Protein AF-A0A2E5J6Y6-F1 (afdb_monomer_lite)

pLDDT: mean 87.94, std 10.7, range [46.72, 97.31]

Radius of gyration: 17.06 Å; chains: 1; bounding box: 40×28×53 Å

Secondary structure (DSSP, 8-state):
-HHHHHHHHHHHHHHHHHHHHHHHHHHHHHHTT--S-B-SS-BTT-S-HHHHHHHHHHHHHHHHHHHHHHHHHHTHHHHHHHHHHHHHHHHHHHHHHHHT-HHHHHHH-TTS-HHHHHHHHHHHHHHHHHHHHHHHHHHHT--

Sequence (143 aa):
MIIENSIVTNIFYCLVIQLITLVLSIEISKLFNIKIMEFKIINFYERSKFIKIVSYTIFIITYLIASFIFLSIKGVLGLELLNLVFFLIIIFELFIKIGNSRRFIGWLGDGLDKTLRSFMMFIISLNVIYFLTRITHSILLIK

Structure (mmCIF, N/CA/C/O backbone):
data_AF-A0A2E5J6Y6-F1
#
_entry.id   AF-A0A2E5J6Y6-F1
#
loop_
_atom_site.group_PDB
_atom_site.id
_atom_site.type_symbol
_atom_site.label_atom_id
_atom_site.label_alt_id
_atom_site.label_comp_id
_atom_site.label_asym_id
_atom_site.label_entity_id
_atom_site.label_seq_id
_atom_site.pdbx_PDB_ins_code
_atom_site.Cartn_x
_atom_site.Cartn_y
_atom_site.Cartn_z
_atom_site.occupancy
_atom_site.B_iso_or_equiv
_atom_site.auth_seq_id
_atom_site.auth_comp_id
_atom_site.auth_asym_id
_atom_site.auth_atom_id
_atom_site.pdbx_PDB_model_num
ATOM 1 N N . MET A 1 1 ? -22.253 0.484 23.725 1.00 47.53 1 MET A N 1
ATOM 2 C CA . MET A 1 1 ? -22.096 -0.968 23.489 1.00 47.53 1 MET A CA 1
ATOM 3 C C . MET A 1 1 ? -22.394 -1.421 22.052 1.00 47.53 1 MET A C 1
ATOM 5 O O . MET A 1 1 ? -21.443 -1.791 21.384 1.00 47.53 1 MET A O 1
ATOM 9 N N . ILE A 1 2 ? -23.629 -1.365 21.516 1.00 46.72 2 ILE A N 1
ATOM 10 C CA . ILE A 1 2 ? -23.898 -1.815 20.118 1.00 46.72 2 ILE A CA 1
ATOM 11 C C . ILE A 1 2 ? -23.160 -0.945 19.076 1.00 46.72 2 ILE A C 1
ATOM 13 O O . ILE A 1 2 ? -22.551 -1.467 18.149 1.00 46.72 2 ILE A O 1
ATOM 17 N N . ILE A 1 3 ? -23.134 0.378 19.276 1.00 54.06 3 ILE A N 1
ATOM 18 C CA . ILE A 1 3 ? -22.469 1.334 18.367 1.00 54.06 3 ILE A CA 1
ATOM 19 C C . ILE A 1 3 ? -20.931 1.218 18.428 1.00 54.06 3 ILE A C 1
ATOM 21 O O . ILE A 1 3 ? -20.258 1.350 17.411 1.00 54.06 3 ILE A O 1
ATOM 25 N N . GLU A 1 4 ? -20.360 0.926 19.601 1.00 57.56 4 GLU A N 1
ATOM 26 C CA . GLU A 1 4 ? -18.905 0.753 19.763 1.00 57.56 4 GLU A CA 1
ATOM 27 C C . GLU A 1 4 ? -18.405 -0.540 19.113 1.00 57.56 4 GLU A C 1
ATOM 29 O O . GLU A 1 4 ? -17.353 -0.529 18.474 1.00 57.56 4 GLU A O 1
ATOM 34 N N . ASN A 1 5 ? -19.183 -1.627 19.203 1.00 61.59 5 ASN A N 1
ATOM 35 C CA . ASN A 1 5 ? -18.855 -2.879 18.519 1.00 61.59 5 ASN A CA 1
ATOM 36 C C . ASN A 1 5 ? -18.807 -2.691 16.995 1.00 61.59 5 ASN A C 1
ATOM 38 O O . ASN A 1 5 ? -17.873 -3.174 16.364 1.00 61.59 5 ASN A O 1
ATOM 42 N N . SER A 1 6 ? -19.732 -1.916 16.415 1.00 79.69 6 SER A N 1
ATOM 43 C CA . SER A 1 6 ? -19.742 -1.603 14.975 1.00 79.69 6 SER A CA 1
ATOM 44 C C . SER A 1 6 ? -18.462 -0.884 14.515 1.00 79.69 6 SER A C 1
ATOM 46 O O . SER A 1 6 ? -17.874 -1.253 13.497 1.00 79.69 6 SER A O 1
ATOM 48 N N . ILE A 1 7 ? -17.961 0.093 15.280 1.00 85.06 7 ILE A N 1
ATOM 49 C CA . ILE A 1 7 ? -16.761 0.857 14.896 1.00 85.06 7 ILE A CA 1
ATOM 50 C C . ILE A 1 7 ? -15.505 -0.019 14.924 1.00 85.06 7 ILE A C 1
ATOM 52 O O . ILE A 1 7 ? -14.703 0.025 13.990 1.00 85.06 7 ILE A O 1
ATOM 56 N N . VAL A 1 8 ? -15.331 -0.831 15.969 1.00 87.56 8 VAL A N 1
ATOM 57 C CA . VAL A 1 8 ? -14.172 -1.731 16.082 1.00 87.56 8 VAL A CA 1
ATOM 58 C C . VAL A 1 8 ? -14.188 -2.769 14.959 1.00 87.56 8 VAL A C 1
ATOM 60 O O . VAL A 1 8 ? -13.157 -3.010 14.327 1.00 87.56 8 VAL A O 1
ATOM 63 N N . THR A 1 9 ? -15.360 -3.326 14.648 1.00 89.44 9 THR A N 1
ATOM 64 C CA . THR A 1 9 ? -15.546 -4.246 13.522 1.00 89.44 9 THR A CA 1
ATOM 65 C C . THR A 1 9 ? -15.209 -3.585 12.182 1.00 89.44 9 THR A C 1
ATOM 67 O O . THR A 1 9 ? -14.499 -4.178 11.368 1.00 89.44 9 THR A O 1
ATOM 70 N N . ASN A 1 10 ? -15.619 -2.333 11.973 1.00 90.62 10 ASN A N 1
ATOM 71 C CA . ASN A 1 10 ? -15.283 -1.570 10.771 1.00 90.62 10 ASN A CA 1
ATOM 72 C C . ASN A 1 10 ? -13.776 -1.319 10.639 1.00 90.62 10 ASN A C 1
ATOM 74 O O . ASN A 1 10 ? -13.213 -1.516 9.562 1.00 90.62 10 ASN A O 1
ATOM 78 N N . ILE A 1 11 ? -13.095 -0.945 11.729 1.00 93.25 11 ILE A N 1
ATOM 79 C CA . ILE A 1 11 ? -11.631 -0.785 11.735 1.00 93.25 11 ILE A CA 1
ATOM 80 C C . ILE A 1 11 ? -10.954 -2.105 11.360 1.00 93.25 11 ILE A C 1
ATOM 82 O O . ILE A 1 11 ? -10.040 -2.104 10.533 1.00 93.25 11 ILE A O 1
ATOM 86 N N . PHE A 1 12 ? -11.414 -3.223 11.927 1.00 93.88 12 PHE A N 1
ATOM 87 C CA . PHE A 1 12 ? -10.876 -4.546 11.629 1.00 93.88 12 PHE A CA 1
ATOM 88 C C . PHE A 1 12 ? -11.036 -4.915 10.149 1.00 93.88 12 P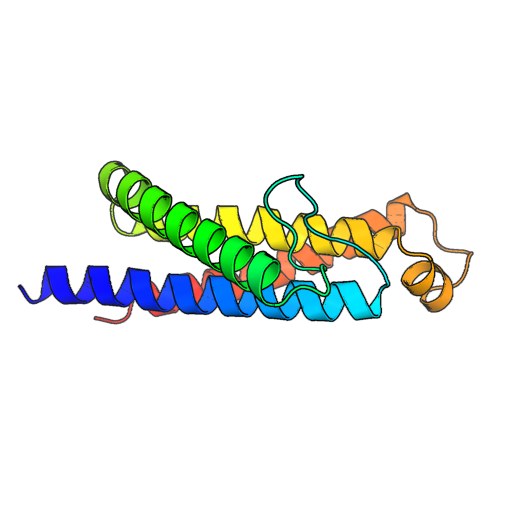HE A C 1
ATOM 90 O O . PHE A 1 12 ? -10.052 -5.276 9.506 1.00 93.88 12 PHE A O 1
ATOM 97 N N . TYR A 1 13 ? -12.233 -4.776 9.573 1.00 94.19 13 TYR A N 1
ATOM 98 C CA . TYR A 1 13 ? -12.449 -5.096 8.159 1.00 94.19 13 TYR A CA 1
ATOM 99 C C . TYR A 1 13 ? -11.658 -4.186 7.218 1.00 94.19 13 TYR A C 1
ATOM 101 O O . TYR A 1 13 ? -11.068 -4.668 6.249 1.00 94.19 13 TYR A O 1
ATOM 109 N N . CYS A 1 14 ? -11.573 -2.891 7.522 1.00 95.44 14 CYS A N 1
ATOM 110 C CA . CYS A 1 14 ? -10.730 -1.984 6.754 1.00 95.44 14 CYS A CA 1
ATOM 111 C C . CYS A 1 14 ? -9.246 -2.375 6.852 1.00 95.44 14 CYS A C 1
ATOM 113 O O . CYS A 1 14 ? -8.563 -2.419 5.831 1.00 95.44 14 CYS A O 1
ATOM 115 N N . LEU A 1 15 ? -8.751 -2.750 8.039 1.00 96.25 15 LEU A N 1
ATOM 116 C CA . LEU A 1 15 ? -7.384 -3.258 8.206 1.00 96.25 15 LEU A CA 1
ATOM 117 C C . LEU A 1 15 ? -7.143 -4.525 7.371 1.00 96.25 15 LEU A C 1
ATOM 119 O O . LEU A 1 15 ? -6.106 -4.635 6.718 1.00 96.25 15 LEU A O 1
ATOM 123 N N . VAL A 1 16 ? -8.092 -5.466 7.355 1.00 95.56 16 VAL A N 1
ATOM 124 C CA . VAL A 1 16 ? -7.999 -6.684 6.533 1.00 95.56 16 VAL A CA 1
ATOM 125 C C . VAL A 1 16 ? -7.861 -6.327 5.053 1.00 95.56 16 VAL A C 1
ATOM 127 O O . VAL A 1 16 ? -6.974 -6.855 4.383 1.00 95.56 16 VAL A O 1
ATOM 130 N N . ILE A 1 17 ? -8.663 -5.390 4.542 1.00 95.81 17 ILE A N 1
ATOM 131 C CA . ILE A 1 17 ? -8.538 -4.936 3.150 1.00 95.81 17 ILE A CA 1
ATOM 132 C C . ILE A 1 17 ? -7.190 -4.274 2.881 1.00 95.81 17 ILE A C 1
ATOM 134 O O . ILE A 1 17 ? -6.585 -4.533 1.838 1.00 95.81 17 ILE A O 1
ATOM 138 N N . GLN A 1 18 ? -6.693 -3.446 3.798 1.00 96.12 18 GLN A N 1
ATOM 139 C CA . GLN A 1 18 ? -5.380 -2.820 3.644 1.00 96.12 18 GLN A CA 1
ATOM 140 C C . GLN A 1 18 ? -4.261 -3.861 3.595 1.00 96.12 18 GLN A C 1
ATOM 142 O O . GLN A 1 18 ? -3.366 -3.766 2.755 1.00 96.12 18 GLN A O 1
ATOM 147 N N . LEU A 1 19 ? -4.337 -4.901 4.429 1.00 95.69 19 LEU A N 1
ATOM 148 C CA . LEU A 1 19 ? -3.382 -6.007 4.405 1.00 95.69 19 LEU A CA 1
ATOM 149 C C . LEU A 1 19 ? -3.459 -6.803 3.103 1.00 95.69 19 LEU A C 1
ATOM 151 O O . LEU A 1 19 ? -2.421 -7.071 2.503 1.00 95.69 19 LEU A O 1
ATOM 155 N N . ILE A 1 20 ? -4.664 -7.136 2.630 1.00 96.00 20 ILE A N 1
ATOM 156 C CA . ILE A 1 20 ? -4.852 -7.807 1.334 1.00 96.00 20 ILE A CA 1
ATOM 157 C C . ILE A 1 20 ? -4.242 -6.961 0.213 1.00 96.00 20 ILE A C 1
ATOM 159 O O . ILE A 1 20 ? -3.477 -7.473 -0.603 1.00 96.00 20 ILE A O 1
ATOM 163 N N . THR A 1 21 ? -4.526 -5.659 0.206 1.00 95.62 21 THR A N 1
ATOM 164 C CA . THR A 1 21 ? -4.009 -4.720 -0.796 1.00 95.62 21 THR A CA 1
ATOM 165 C C . THR A 1 21 ? -2.483 -4.671 -0.772 1.00 95.62 21 THR A C 1
ATOM 167 O O . THR A 1 21 ? -1.846 -4.765 -1.823 1.00 95.62 21 THR A O 1
ATOM 170 N N . LEU A 1 22 ? -1.879 -4.583 0.415 1.00 94.75 22 LEU A N 1
ATOM 171 C CA . LEU A 1 22 ? -0.429 -4.575 0.590 1.00 94.75 22 LEU A CA 1
ATOM 172 C C . LEU A 1 22 ? 0.213 -5.883 0.105 1.00 94.75 22 LEU A C 1
ATOM 174 O O . LEU A 1 22 ? 1.175 -5.841 -0.662 1.00 94.75 22 LEU A O 1
ATOM 178 N N . VAL A 1 23 ? -0.327 -7.035 0.512 1.00 93.31 23 VAL A N 1
ATOM 179 C CA . VAL A 1 23 ? 0.192 -8.358 0.129 1.00 93.31 23 VAL A CA 1
ATOM 180 C C . VAL A 1 23 ? 0.113 -8.552 -1.383 1.00 93.31 23 VAL A C 1
ATOM 182 O O . VAL A 1 23 ? 1.116 -8.898 -2.004 1.00 93.31 23 VAL A O 1
ATOM 185 N N . LEU A 1 24 ? -1.041 -8.270 -1.996 1.00 94.69 24 LEU A N 1
ATOM 186 C CA . LEU A 1 24 ? -1.204 -8.369 -3.448 1.00 94.69 24 LEU A CA 1
ATOM 187 C C . LEU A 1 24 ? -0.250 -7.432 -4.185 1.00 94.69 24 LEU A C 1
ATOM 189 O O . LEU A 1 24 ? 0.368 -7.836 -5.168 1.00 94.69 24 LEU A O 1
ATOM 193 N N . SER A 1 25 ? -0.071 -6.211 -3.683 1.00 94.69 25 SER A N 1
ATOM 194 C CA . SER A 1 25 ? 0.877 -5.263 -4.263 1.00 94.69 25 SER A CA 1
ATOM 195 C C . SER A 1 25 ? 2.301 -5.825 -4.232 1.00 94.69 25 SER A C 1
ATOM 197 O O . SER A 1 25 ? 2.980 -5.807 -5.257 1.00 94.69 25 SER A O 1
ATOM 199 N N . ILE A 1 26 ? 2.737 -6.401 -3.105 1.00 91.75 26 ILE A N 1
ATOM 200 C CA . ILE A 1 26 ? 4.054 -7.047 -2.967 1.00 91.75 26 ILE A CA 1
ATOM 201 C C . ILE A 1 26 ? 4.218 -8.247 -3.917 1.00 91.75 26 ILE A C 1
ATOM 203 O O . ILE A 1 26 ? 5.310 -8.477 -4.436 1.00 91.75 26 ILE A O 1
ATOM 207 N N . GLU A 1 27 ? 3.176 -9.040 -4.158 1.00 91.69 27 GLU A N 1
ATOM 208 C CA . GLU A 1 27 ? 3.275 -10.141 -5.125 1.00 91.69 27 GLU A CA 1
ATOM 209 C C . GLU A 1 27 ? 3.371 -9.622 -6.566 1.00 91.69 27 GLU A C 1
ATOM 211 O O . GLU A 1 27 ? 4.219 -10.082 -7.335 1.00 91.69 27 GLU A O 1
ATOM 216 N N . ILE A 1 28 ? 2.586 -8.600 -6.924 1.00 92.81 28 ILE A N 1
ATOM 217 C CA . ILE A 1 28 ? 2.666 -7.959 -8.243 1.00 92.81 28 ILE A CA 1
ATOM 218 C C . ILE A 1 28 ? 4.057 -7.355 -8.461 1.00 92.81 28 ILE A C 1
ATOM 220 O O . ILE A 1 28 ? 4.656 -7.526 -9.523 1.00 92.81 28 ILE A O 1
ATOM 224 N N . SER A 1 29 ? 4.627 -6.684 -7.466 1.00 92.25 29 SER A N 1
ATOM 225 C CA . SER A 1 29 ? 5.943 -6.061 -7.610 1.00 92.25 29 SER A CA 1
ATOM 226 C C . SER A 1 29 ? 7.065 -7.073 -7.845 1.00 92.25 29 SER A C 1
ATOM 228 O O . SER A 1 29 ? 7.945 -6.817 -8.670 1.00 92.25 29 SER A O 1
ATOM 230 N N . LYS A 1 30 ? 7.001 -8.260 -7.226 1.00 90.31 30 LYS A N 1
ATOM 231 C CA . LYS A 1 30 ? 7.918 -9.370 -7.536 1.00 90.31 30 LYS A CA 1
ATOM 232 C C . LYS A 1 30 ? 7.801 -9.813 -8.991 1.00 90.31 30 LYS A C 1
ATOM 234 O O . LYS A 1 30 ? 8.828 -10.040 -9.628 1.00 90.31 30 LYS A O 1
ATOM 239 N N . LEU A 1 31 ? 6.583 -9.890 -9.541 1.00 90.56 31 LEU A N 1
ATOM 240 C CA . LEU A 1 31 ? 6.384 -10.221 -10.957 1.00 90.56 31 LEU A CA 1
ATOM 241 C C . LEU A 1 31 ? 7.088 -9.206 -11.864 1.00 90.56 31 LEU A C 1
ATOM 243 O O . LEU A 1 31 ? 7.737 -9.597 -12.830 1.00 90.56 31 LEU A O 1
ATOM 247 N N . PHE A 1 32 ? 7.038 -7.917 -11.537 1.00 88.81 32 PHE A N 1
ATOM 248 C CA . PHE A 1 32 ? 7.697 -6.866 -12.320 1.00 88.81 32 PHE A CA 1
ATOM 249 C C . PHE A 1 32 ? 9.166 -6.611 -11.942 1.00 88.81 32 PHE A C 1
ATOM 251 O O . PHE A 1 32 ? 9.805 -5.758 -12.557 1.00 88.81 32 PHE A O 1
ATOM 258 N N . ASN A 1 33 ? 9.722 -7.368 -10.987 1.00 88.50 33 ASN A N 1
ATOM 259 C CA . ASN A 1 33 ? 11.061 -7.171 -10.421 1.00 88.50 33 ASN A CA 1
ATOM 260 C C . ASN A 1 33 ? 11.298 -5.724 -9.941 1.00 88.50 33 ASN A C 1
ATOM 262 O O . ASN A 1 33 ? 12.341 -5.119 -10.193 1.00 88.50 33 ASN A O 1
ATOM 266 N N . ILE A 1 34 ? 10.291 -5.157 -9.276 1.00 89.56 34 ILE A N 1
ATOM 267 C CA . ILE A 1 34 ? 10.315 -3.819 -8.680 1.00 89.56 34 ILE A CA 1
ATOM 268 C C . ILE A 1 34 ? 10.111 -3.921 -7.168 1.00 89.56 34 ILE A C 1
ATOM 270 O O . ILE A 1 34 ? 9.533 -4.877 -6.657 1.00 89.56 34 ILE A O 1
ATOM 274 N N . LYS A 1 35 ? 10.566 -2.904 -6.441 1.00 85.69 35 LYS A N 1
ATOM 275 C CA . LYS A 1 35 ? 10.431 -2.806 -4.984 1.00 85.69 35 LYS A CA 1
ATOM 276 C C . LYS A 1 35 ? 9.565 -1.597 -4.648 1.00 85.69 35 LYS A C 1
ATOM 278 O O . LYS A 1 35 ? 9.970 -0.465 -4.903 1.00 85.69 35 LYS A O 1
ATOM 283 N N . ILE A 1 36 ? 8.359 -1.822 -4.123 1.00 80.75 36 ILE A N 1
ATOM 284 C CA . ILE A 1 36 ? 7.385 -0.743 -3.840 1.00 80.75 36 ILE A CA 1
ATOM 285 C C . ILE A 1 36 ? 7.839 0.094 -2.648 1.00 80.75 36 ILE A C 1
ATOM 287 O O . ILE A 1 36 ? 7.951 1.304 -2.764 1.00 80.75 36 ILE A O 1
ATOM 291 N N . MET A 1 37 ? 8.147 -0.550 -1.522 1.00 72.94 37 MET A N 1
ATOM 292 C CA . MET A 1 37 ? 8.558 0.121 -0.291 1.00 72.94 37 MET A CA 1
ATOM 293 C C . MET A 1 37 ? 9.809 -0.560 0.245 1.00 72.94 37 MET A C 1
ATOM 295 O O . MET A 1 37 ? 9.746 -1.686 0.739 1.00 72.94 37 MET A O 1
ATOM 299 N N . GLU A 1 38 ? 10.937 0.129 0.115 1.00 60.75 38 GLU A N 1
ATOM 300 C CA . GLU A 1 38 ? 12.171 -0.200 0.816 1.00 60.75 38 GLU A CA 1
ATOM 301 C C . GLU A 1 38 ? 12.589 1.022 1.617 1.00 60.75 38 GLU A C 1
ATOM 303 O O . GLU A 1 38 ? 13.185 1.964 1.099 1.00 60.75 38 GLU A O 1
ATOM 308 N N . PHE A 1 39 ? 12.248 1.001 2.898 1.00 61.16 39 PHE A N 1
ATOM 309 C CA . PHE A 1 39 ? 12.842 1.895 3.877 1.00 61.16 39 PHE A CA 1
ATOM 310 C C . PHE A 1 39 ? 13.842 1.087 4.700 1.00 61.16 39 PHE A C 1
ATOM 312 O O . PHE A 1 39 ? 13.676 -0.118 4.866 1.00 61.16 39 PHE A O 1
ATOM 319 N N . LYS A 1 40 ? 14.859 1.739 5.277 1.00 56.47 40 LYS A N 1
ATOM 320 C CA . LYS A 1 40 ? 15.875 1.056 6.107 1.00 56.47 40 LYS A CA 1
ATOM 321 C C . LYS A 1 40 ? 15.281 0.170 7.219 1.00 56.47 40 LYS A C 1
ATOM 323 O O . LYS A 1 40 ? 15.938 -0.767 7.646 1.00 56.47 40 LYS A O 1
ATOM 328 N N . ILE A 1 41 ? 14.069 0.482 7.684 1.00 57.81 41 ILE A N 1
ATOM 329 C CA . ILE A 1 41 ? 13.377 -0.204 8.786 1.00 57.81 41 ILE A CA 1
ATOM 330 C C . ILE A 1 41 ? 12.218 -1.087 8.280 1.00 57.81 41 ILE A C 1
ATOM 332 O O . ILE A 1 41 ? 11.846 -2.053 8.939 1.00 57.81 41 ILE A O 1
ATOM 336 N N . ILE A 1 42 ? 11.653 -0.783 7.106 1.00 68.06 42 ILE A N 1
ATOM 337 C CA . ILE A 1 42 ? 10.499 -1.488 6.533 1.00 68.06 42 ILE A CA 1
ATOM 338 C C . ILE A 1 42 ? 10.949 -2.126 5.222 1.00 68.06 42 ILE A C 1
ATOM 340 O O . ILE A 1 42 ? 11.097 -1.442 4.206 1.00 68.06 42 ILE A O 1
ATOM 344 N N . ASN A 1 43 ? 11.152 -3.441 5.255 1.00 78.38 43 ASN A N 1
ATOM 345 C CA . ASN A 1 43 ? 11.584 -4.218 4.104 1.00 78.38 43 ASN A CA 1
ATOM 346 C C . ASN A 1 43 ? 10.746 -5.493 3.944 1.00 78.38 43 ASN A C 1
ATOM 348 O O . ASN A 1 43 ? 11.033 -6.552 4.506 1.00 78.38 43 ASN A O 1
ATOM 352 N N . PHE A 1 44 ? 9.717 -5.402 3.102 1.00 78.44 44 PHE A N 1
ATOM 353 C CA . PHE A 1 44 ? 8.839 -6.532 2.787 1.00 78.44 44 PHE A CA 1
ATOM 354 C C . PHE A 1 44 ? 9.482 -7.574 1.855 1.00 78.44 44 PHE A C 1
ATOM 356 O O . PHE A 1 44 ? 8.960 -8.682 1.703 1.00 78.44 44 PHE A O 1
ATOM 363 N N . TYR A 1 45 ? 10.612 -7.243 1.227 1.00 74.94 45 TYR A N 1
ATOM 364 C CA . TYR A 1 45 ? 11.251 -8.058 0.191 1.00 74.94 45 TYR A CA 1
ATOM 365 C C . TYR A 1 45 ? 12.373 -8.942 0.740 1.00 74.94 45 TYR A C 1
ATOM 367 O O . TYR A 1 45 ? 12.812 -9.875 0.066 1.00 74.94 45 TYR A O 1
ATOM 375 N N . GLU A 1 46 ? 12.806 -8.707 1.977 1.00 74.19 46 GLU A N 1
ATOM 376 C CA . GLU A 1 46 ? 13.951 -9.398 2.557 1.00 74.19 46 GLU A CA 1
ATOM 377 C C . GLU A 1 46 ? 13.710 -10.899 2.767 1.00 74.19 46 GLU A C 1
ATOM 379 O O . GLU A 1 46 ? 12.596 -11.358 3.037 1.00 74.19 46 GLU A O 1
ATOM 384 N N . ARG A 1 47 ? 14.764 -11.714 2.646 1.00 70.50 47 ARG A N 1
ATOM 385 C CA . ARG A 1 47 ? 14.640 -13.173 2.817 1.00 70.50 47 ARG A CA 1
ATOM 386 C C . ARG A 1 47 ? 14.374 -13.563 4.272 1.00 70.50 47 ARG A C 1
ATOM 388 O O . ARG A 1 4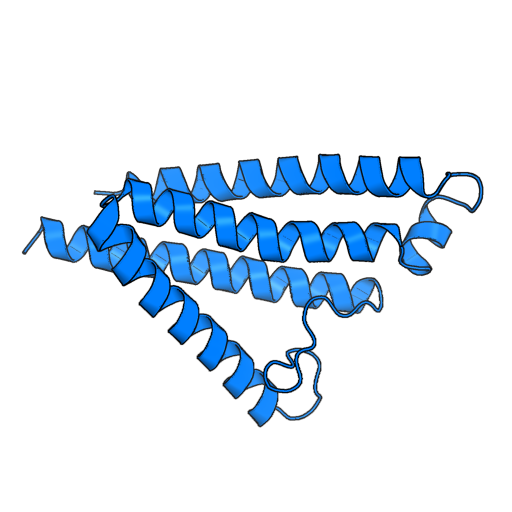7 ? 13.719 -14.576 4.512 1.00 70.50 47 ARG A O 1
ATOM 395 N N . SER A 1 48 ? 14.850 -12.764 5.228 1.00 84.94 48 SER A N 1
ATOM 396 C CA . SER A 1 48 ? 14.637 -13.013 6.652 1.00 84.94 48 SER A CA 1
ATOM 397 C C . SER A 1 48 ? 13.147 -12.961 6.996 1.00 84.94 48 SER A C 1
ATOM 399 O O . SER A 1 48 ? 12.498 -11.922 6.858 1.00 84.94 48 SER A O 1
ATOM 401 N N . LYS A 1 49 ? 12.604 -14.086 7.480 1.00 83.56 49 LYS A N 1
ATOM 402 C CA . LYS A 1 49 ? 11.214 -14.167 7.962 1.00 83.56 49 LYS A CA 1
ATOM 403 C C . LYS A 1 49 ? 10.942 -13.133 9.059 1.00 83.56 49 LYS A C 1
ATOM 405 O O . LYS A 1 49 ? 9.867 -12.546 9.077 1.00 83.56 49 LYS A O 1
ATOM 410 N N . PHE A 1 50 ? 11.925 -12.881 9.926 1.00 82.94 50 PHE A N 1
ATOM 411 C CA . PHE A 1 50 ? 11.805 -11.931 11.028 1.00 82.94 50 PHE A CA 1
ATOM 412 C C . PHE A 1 50 ? 11.568 -10.499 10.530 1.00 82.94 50 PHE A C 1
ATOM 414 O O . PHE A 1 50 ? 10.614 -9.858 10.955 1.00 82.94 50 PHE A O 1
ATOM 421 N N . ILE A 1 51 ? 12.364 -10.023 9.568 1.00 84.38 51 ILE A N 1
ATOM 422 C CA . ILE A 1 51 ? 12.265 -8.642 9.059 1.00 84.38 51 ILE A CA 1
ATOM 423 C C . ILE A 1 51 ? 10.936 -8.409 8.331 1.00 84.38 51 ILE A C 1
ATOM 425 O O . ILE A 1 51 ? 10.314 -7.355 8.482 1.00 84.38 51 ILE A O 1
ATOM 429 N N . LYS A 1 52 ? 10.444 -9.423 7.610 1.00 84.06 52 LYS A N 1
ATOM 430 C CA . LYS A 1 52 ? 9.106 -9.391 7.007 1.00 84.06 52 LYS A CA 1
ATOM 431 C C . LYS A 1 52 ? 8.009 -9.248 8.054 1.00 84.06 52 LYS A C 1
ATOM 433 O O . LYS A 1 52 ? 7.158 -8.378 7.908 1.00 84.06 52 LYS A O 1
ATOM 438 N N . ILE A 1 53 ? 8.042 -10.073 9.104 1.00 87.56 53 ILE A N 1
ATOM 439 C CA . ILE A 1 53 ? 7.068 -10.003 10.201 1.00 87.56 53 ILE A CA 1
ATOM 440 C C . ILE A 1 53 ? 7.113 -8.618 10.847 1.00 87.56 53 ILE A C 1
ATOM 442 O O . ILE A 1 53 ? 6.075 -7.981 10.963 1.00 87.56 53 ILE A O 1
ATOM 446 N N . VAL A 1 54 ? 8.305 -8.114 11.177 1.00 89.12 54 VAL A N 1
ATOM 447 C CA . VAL A 1 54 ? 8.482 -6.768 11.744 1.00 89.12 54 VAL A CA 1
ATOM 448 C C . VAL A 1 54 ? 7.877 -5.697 10.834 1.00 89.12 54 VAL A C 1
ATOM 450 O O . VAL A 1 54 ? 7.144 -4.839 11.315 1.00 89.12 54 VAL A O 1
ATOM 453 N N . SER A 1 55 ? 8.104 -5.774 9.521 1.00 89.12 55 SER A N 1
ATOM 454 C CA . SER A 1 55 ? 7.562 -4.810 8.553 1.00 89.12 55 SER A CA 1
ATOM 455 C C . SER A 1 55 ? 6.027 -4.817 8.515 1.00 89.12 55 SER A C 1
ATOM 457 O O . SER A 1 55 ? 5.409 -3.753 8.519 1.00 89.12 55 SER A O 1
ATOM 459 N N . TYR A 1 56 ? 5.397 -5.999 8.533 1.00 90.94 56 TYR A N 1
ATOM 460 C CA . TYR A 1 56 ? 3.935 -6.111 8.619 1.00 90.94 56 TYR A CA 1
ATOM 461 C C . TYR A 1 56 ? 3.397 -5.604 9.958 1.00 90.94 56 TYR A C 1
ATOM 463 O O . TYR A 1 56 ? 2.394 -4.895 9.981 1.00 90.94 56 TYR A O 1
ATOM 471 N N . THR A 1 57 ? 4.074 -5.909 11.065 1.00 91.56 57 THR A N 1
ATOM 472 C CA . THR A 1 57 ? 3.689 -5.419 12.392 1.00 91.56 57 THR A CA 1
ATOM 473 C C . THR A 1 57 ? 3.752 -3.895 12.459 1.00 91.56 57 THR A C 1
ATOM 475 O O . THR A 1 57 ? 2.812 -3.275 12.952 1.00 91.56 57 THR A O 1
ATOM 478 N N . ILE A 1 58 ? 4.804 -3.278 11.908 1.00 92.44 58 ILE A N 1
ATOM 479 C CA . ILE A 1 58 ? 4.913 -1.815 11.805 1.00 92.44 58 ILE A CA 1
ATOM 480 C C . ILE A 1 58 ? 3.730 -1.259 11.011 1.00 92.44 58 ILE A C 1
ATOM 482 O O . ILE A 1 58 ? 3.062 -0.351 11.491 1.00 92.44 58 ILE A O 1
ATOM 486 N N . PHE A 1 59 ? 3.420 -1.836 9.846 1.00 93.31 59 PHE A N 1
ATOM 487 C CA . PHE A 1 59 ? 2.288 -1.397 9.028 1.00 93.31 59 PHE A CA 1
ATOM 488 C C . PHE A 1 59 ? 0.954 -1.458 9.788 1.00 93.31 59 PHE A C 1
ATOM 490 O O . PHE A 1 59 ? 0.205 -0.481 9.785 1.00 93.31 59 PHE A O 1
ATOM 497 N N . ILE A 1 60 ? 0.676 -2.572 10.476 1.00 95.56 60 ILE A N 1
ATOM 498 C CA . ILE A 1 60 ? -0.547 -2.752 11.272 1.00 95.56 60 ILE A CA 1
ATOM 499 C C . ILE A 1 60 ? -0.628 -1.694 12.375 1.00 95.56 60 ILE A C 1
ATOM 501 O O . ILE A 1 60 ? -1.653 -1.028 12.508 1.00 95.56 60 ILE A O 1
ATOM 505 N N . ILE A 1 61 ? 0.449 -1.502 13.141 1.00 95.62 61 ILE A N 1
ATOM 506 C CA . ILE A 1 61 ? 0.487 -0.520 14.232 1.00 95.62 61 ILE A CA 1
ATOM 507 C C . ILE A 1 61 ? 0.278 0.897 13.687 1.00 95.62 61 ILE A C 1
ATOM 509 O O . ILE A 1 61 ? -0.549 1.637 14.218 1.00 95.62 61 ILE A O 1
ATOM 513 N N . THR A 1 62 ? 0.969 1.270 12.606 1.00 94.75 62 THR A N 1
ATOM 514 C CA . THR A 1 62 ? 0.809 2.583 11.966 1.00 94.75 62 THR A CA 1
ATOM 515 C C . THR A 1 62 ? -0.628 2.807 11.505 1.00 94.75 62 THR A C 1
ATOM 517 O O . THR A 1 62 ? -1.191 3.868 11.771 1.00 94.75 62 THR A O 1
ATOM 520 N N . TYR A 1 63 ? -1.246 1.813 10.862 1.00 96.12 63 TYR A N 1
ATOM 521 C CA . TYR A 1 63 ? -2.630 1.916 10.411 1.00 96.12 63 TYR A CA 1
ATOM 522 C C . TYR A 1 63 ? -3.613 2.051 11.581 1.00 96.12 63 TYR A C 1
ATOM 524 O O . TYR A 1 63 ? -4.523 2.877 11.521 1.00 96.12 63 TYR A O 1
ATOM 532 N N . LEU A 1 64 ? -3.432 1.282 12.660 1.00 96.25 64 LEU A N 1
ATOM 533 C CA . LEU A 1 64 ? -4.295 1.357 13.842 1.00 96.25 64 LEU A CA 1
ATOM 534 C C . LEU A 1 64 ? -4.195 2.724 14.526 1.00 96.25 64 LEU A C 1
ATOM 536 O O . LEU A 1 64 ? -5.224 3.345 14.780 1.00 96.25 64 LEU A O 1
ATOM 540 N N . ILE A 1 65 ? -2.979 3.229 14.756 1.00 96.31 65 ILE A N 1
ATOM 541 C CA . ILE A 1 65 ? -2.764 4.566 15.334 1.00 96.31 65 ILE A CA 1
ATOM 542 C C . ILE A 1 65 ? -3.427 5.634 14.457 1.00 96.31 65 ILE A C 1
ATOM 544 O O . ILE A 1 65 ? -4.174 6.473 14.961 1.00 96.31 65 ILE A O 1
ATOM 548 N N . ALA A 1 66 ? -3.210 5.582 13.140 1.00 96.06 66 ALA A N 1
ATOM 549 C CA . ALA A 1 66 ? -3.822 6.526 12.213 1.00 96.06 66 ALA A CA 1
ATOM 550 C C . ALA A 1 66 ? -5.356 6.416 12.199 1.00 96.06 66 ALA A C 1
ATOM 552 O O . ALA A 1 66 ? -6.035 7.438 12.139 1.00 96.06 66 ALA A O 1
ATOM 553 N N . SER A 1 67 ? -5.906 5.203 12.317 1.00 94.88 67 SER A N 1
ATOM 554 C CA . SER A 1 67 ? -7.354 4.965 12.394 1.00 94.88 67 SER A CA 1
ATOM 555 C C . SER A 1 67 ? -7.961 5.651 13.606 1.00 94.88 67 SER A C 1
ATOM 557 O O . SER A 1 67 ? -8.956 6.354 13.456 1.00 94.88 67 SER A O 1
ATOM 559 N N . PHE A 1 68 ? -7.339 5.523 14.782 1.00 93.38 68 PHE A N 1
ATOM 560 C CA . PHE A 1 68 ? -7.792 6.231 15.979 1.00 93.38 68 PHE A CA 1
ATOM 561 C C . PHE A 1 68 ? -7.748 7.750 15.791 1.00 93.38 68 PHE A C 1
ATOM 563 O O . PHE A 1 68 ? -8.746 8.416 16.052 1.00 93.38 68 PHE A O 1
ATOM 570 N N . ILE A 1 69 ? -6.644 8.292 15.263 1.00 94.75 69 ILE A N 1
ATOM 571 C CA . ILE A 1 69 ? -6.501 9.736 15.019 1.00 94.75 69 ILE A CA 1
ATOM 572 C C . ILE A 1 69 ? -7.594 10.246 14.070 1.00 94.75 69 ILE A C 1
ATOM 574 O O . ILE A 1 69 ? -8.293 11.208 14.382 1.00 94.75 69 ILE A O 1
ATOM 578 N N . PHE A 1 70 ? -7.775 9.605 12.914 1.00 94.44 70 PHE A N 1
ATOM 579 C CA . PHE A 1 70 ? -8.752 10.044 11.916 1.00 94.44 70 PHE A CA 1
ATOM 580 C C . PHE A 1 70 ? -10.193 9.894 12.406 1.00 94.44 70 PHE A C 1
ATOM 582 O O . PHE A 1 70 ? -11.025 10.766 12.133 1.00 94.44 70 PHE A O 1
ATOM 589 N N . LEU A 1 71 ? -10.486 8.831 13.159 1.00 91.75 71 LEU A N 1
ATOM 590 C CA . LEU A 1 71 ? -11.799 8.622 13.757 1.00 91.75 71 LEU A CA 1
ATOM 591 C C . LEU A 1 71 ? -12.117 9.699 14.801 1.00 91.75 71 LEU A C 1
ATOM 593 O O . LEU A 1 71 ? -13.234 10.208 14.820 1.00 91.75 71 LEU A O 1
ATOM 597 N N . SER A 1 72 ? -11.140 10.119 15.609 1.00 89.62 72 SER A N 1
ATOM 598 C CA . SER A 1 72 ? -11.322 11.223 16.560 1.00 89.62 72 SER A CA 1
ATOM 599 C C . SER A 1 72 ? -11.603 12.570 15.884 1.00 89.62 72 SER A C 1
ATOM 601 O O . SER A 1 72 ? -12.295 13.398 16.466 1.00 89.62 72 SER A O 1
ATOM 603 N N . ILE A 1 73 ? -11.099 12.802 14.666 1.00 93.06 73 ILE A N 1
ATOM 604 C CA . ILE A 1 73 ? -11.275 14.081 13.954 1.00 93.06 73 ILE A CA 1
ATOM 605 C C . ILE A 1 73 ? -12.583 14.111 13.146 1.00 93.06 73 ILE A C 1
ATOM 607 O O . ILE A 1 73 ?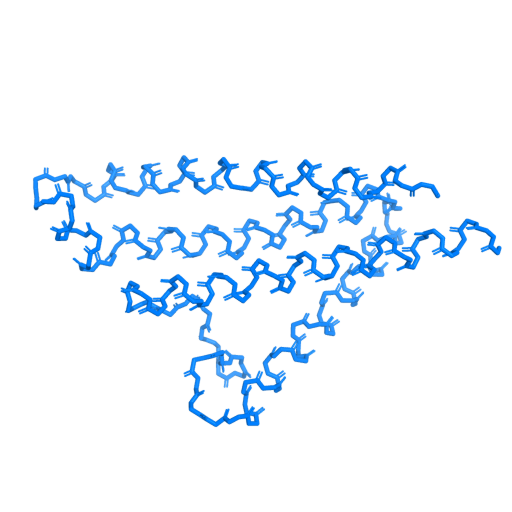 -13.264 15.134 13.121 1.00 93.06 73 ILE A O 1
ATOM 611 N N . LYS A 1 74 ? -12.926 13.020 12.441 1.00 91.38 74 LYS A N 1
ATOM 612 C CA . LYS A 1 74 ? -14.043 12.988 11.469 1.00 91.38 74 LYS A CA 1
ATOM 613 C C . LYS A 1 74 ? -14.998 11.795 11.612 1.00 91.38 74 LYS A C 1
ATOM 615 O O . LYS A 1 74 ? -15.829 11.574 10.730 1.00 91.38 74 LYS A O 1
ATOM 620 N N . GLY A 1 75 ? -14.901 11.005 12.678 1.00 88.44 75 GLY A N 1
ATOM 621 C CA . GLY A 1 75 ? -15.726 9.809 12.861 1.00 88.44 75 GLY A CA 1
ATOM 622 C C . GLY A 1 75 ? -15.522 8.784 11.738 1.00 88.44 75 GLY A C 1
ATOM 623 O O . GLY A 1 75 ? -14.404 8.573 11.266 1.00 88.44 75 GLY A O 1
ATOM 624 N N . VAL A 1 76 ? -16.611 8.165 11.273 1.00 88.56 76 VAL A N 1
ATOM 625 C CA . VAL A 1 76 ? -16.591 7.130 10.216 1.00 88.56 76 VAL A CA 1
ATOM 626 C C . VAL A 1 76 ? -16.023 7.657 8.890 1.00 88.56 76 VAL A C 1
ATOM 628 O O . VAL A 1 76 ? -15.238 6.964 8.246 1.00 88.56 76 VAL A O 1
ATOM 631 N N . LEU A 1 77 ? -16.322 8.911 8.528 1.00 89.50 77 LEU A N 1
ATOM 632 C CA . LEU A 1 77 ? -15.739 9.568 7.348 1.00 89.50 77 LEU A CA 1
ATOM 633 C C . LEU A 1 77 ? -14.212 9.683 7.451 1.00 89.50 77 LEU A C 1
ATOM 635 O O . LEU A 1 77 ? -13.508 9.656 6.444 1.00 89.50 77 LEU A O 1
ATOM 639 N N . GLY A 1 78 ? -13.681 9.800 8.671 1.00 91.94 78 GLY A N 1
ATOM 640 C CA . GLY A 1 78 ? -12.243 9.772 8.916 1.00 91.94 78 GLY A CA 1
ATOM 641 C C . GLY A 1 78 ? -11.616 8.441 8.505 1.00 91.94 78 GLY A C 1
ATOM 642 O O . GLY A 1 78 ? -10.573 8.434 7.854 1.00 91.94 78 GLY A O 1
ATOM 643 N N . LEU A 1 79 ? -12.271 7.322 8.822 1.00 92.62 79 LEU A N 1
ATOM 644 C CA . LEU A 1 79 ? -11.797 5.986 8.457 1.00 92.62 79 LEU A CA 1
ATOM 645 C C . LEU A 1 79 ? -11.847 5.758 6.938 1.00 92.62 79 LEU A C 1
ATOM 647 O O . LEU A 1 79 ? -10.922 5.171 6.376 1.00 92.62 79 LEU A O 1
ATOM 651 N N . GLU A 1 80 ? -12.878 6.266 6.262 1.00 93.31 80 GLU A N 1
ATOM 652 C CA . GLU A 1 80 ? -12.979 6.229 4.798 1.00 93.31 80 GLU A CA 1
ATOM 653 C C . GLU A 1 80 ? -11.836 7.010 4.128 1.00 93.31 80 GLU A C 1
ATOM 655 O O . GLU A 1 80 ? -11.136 6.479 3.262 1.00 93.31 80 GLU A O 1
ATOM 660 N N . LEU A 1 81 ? -11.582 8.240 4.590 1.00 94.38 81 LEU A N 1
ATOM 661 C CA . LEU A 1 81 ? -10.482 9.073 4.096 1.00 94.38 81 LEU A CA 1
ATOM 662 C C . LEU A 1 81 ? -9.114 8.438 4.355 1.00 94.38 81 LEU A C 1
ATOM 664 O O . LEU A 1 81 ? -8.250 8.469 3.481 1.00 94.38 81 LEU A O 1
ATOM 668 N N . LEU A 1 82 ? -8.912 7.834 5.528 1.00 96.25 82 LEU A N 1
ATOM 669 C CA . LEU A 1 82 ? -7.669 7.138 5.846 1.00 96.25 82 LEU A CA 1
ATOM 670 C C . LEU A 1 82 ? -7.409 5.974 4.882 1.00 96.25 82 LEU A C 1
ATOM 672 O O . LEU A 1 82 ? -6.294 5.822 4.386 1.00 96.25 82 LEU A O 1
ATOM 676 N N . ASN A 1 83 ? -8.437 5.170 4.594 1.00 95.75 83 ASN A N 1
ATOM 677 C CA . ASN A 1 83 ? -8.324 4.056 3.652 1.00 95.75 83 ASN A CA 1
ATOM 678 C C . ASN A 1 83 ? -7.973 4.544 2.248 1.00 95.75 83 ASN A C 1
ATOM 680 O O . ASN A 1 83 ? -7.067 3.991 1.628 1.00 95.75 83 ASN A O 1
ATOM 684 N N . LEU A 1 84 ? -8.630 5.612 1.781 1.00 96.62 84 LEU A N 1
ATOM 685 C CA . LEU A 1 84 ? -8.286 6.264 0.519 1.00 96.62 84 LEU A CA 1
ATOM 686 C C . LEU A 1 84 ? -6.809 6.682 0.495 1.00 96.62 84 LEU A C 1
ATOM 688 O O . LEU A 1 84 ? -6.119 6.384 -0.474 1.00 96.62 84 LEU A O 1
ATOM 692 N N . VAL A 1 85 ? -6.303 7.324 1.553 1.00 96.00 85 VAL A N 1
ATOM 693 C CA . VAL A 1 85 ? -4.894 7.749 1.634 1.00 96.00 85 VAL A CA 1
ATOM 694 C C . VAL A 1 85 ? -3.942 6.555 1.550 1.00 96.00 85 VAL A C 1
ATOM 696 O O . VAL A 1 85 ? -2.986 6.593 0.776 1.00 96.00 85 VAL A O 1
ATOM 699 N N . PHE A 1 86 ? -4.205 5.477 2.290 1.00 95.94 86 PHE A N 1
ATOM 700 C CA . PHE A 1 86 ? -3.373 4.274 2.228 1.00 95.94 86 PHE A CA 1
ATOM 701 C C . PHE A 1 86 ? -3.417 3.610 0.845 1.00 95.94 86 PHE A C 1
ATOM 703 O O . PHE A 1 86 ? -2.366 3.244 0.317 1.00 95.94 86 PHE A O 1
ATOM 710 N N . PHE A 1 87 ? -4.594 3.518 0.216 1.00 96.38 87 PHE A N 1
ATOM 711 C CA . PHE A 1 87 ? -4.707 3.008 -1.151 1.00 96.38 87 PHE A CA 1
ATOM 712 C C . PHE A 1 87 ? -3.935 3.873 -2.137 1.00 96.38 87 PHE A C 1
ATOM 714 O O . PHE A 1 87 ? -3.189 3.326 -2.940 1.00 96.38 87 PHE A O 1
ATOM 721 N N . LEU A 1 88 ? -4.049 5.201 -2.054 1.00 95.19 88 LEU A N 1
ATOM 722 C CA . LEU A 1 88 ? -3.280 6.115 -2.898 1.00 95.19 88 LEU A CA 1
ATOM 723 C C . LEU A 1 88 ? -1.780 5.840 -2.757 1.00 95.19 88 LEU A C 1
ATOM 725 O O . LEU A 1 88 ? -1.111 5.648 -3.765 1.00 95.19 88 LEU A O 1
ATOM 729 N N . ILE A 1 89 ? -1.263 5.748 -1.528 1.00 93.25 89 ILE A N 1
ATOM 730 C CA . ILE A 1 89 ? 0.164 5.503 -1.276 1.00 93.25 89 ILE A CA 1
ATOM 731 C C . ILE A 1 89 ? 0.608 4.154 -1.855 1.00 93.25 89 ILE A C 1
ATOM 733 O O . ILE A 1 89 ? 1.594 4.098 -2.584 1.00 93.25 89 ILE A O 1
ATOM 737 N N . ILE A 1 90 ? -0.098 3.063 -1.547 1.00 94.25 90 ILE A N 1
ATOM 738 C CA . ILE A 1 90 ? 0.315 1.713 -1.960 1.00 94.25 90 ILE A CA 1
ATOM 739 C C . ILE A 1 90 ? 0.177 1.541 -3.478 1.00 94.25 90 ILE A C 1
ATOM 741 O O . ILE A 1 90 ? 1.099 1.067 -4.147 1.00 94.25 90 ILE A O 1
ATOM 745 N N . ILE A 1 91 ? -0.980 1.920 -4.021 1.00 95.94 91 ILE A N 1
ATOM 746 C CA . ILE A 1 91 ? -1.356 1.648 -5.405 1.00 95.94 91 ILE A CA 1
ATOM 747 C C . ILE A 1 91 ? -0.624 2.591 -6.360 1.00 95.94 91 ILE A C 1
ATOM 749 O O . ILE A 1 91 ? -0.061 2.110 -7.343 1.00 95.94 91 ILE A O 1
ATOM 753 N N . PHE A 1 92 ? -0.543 3.900 -6.089 1.00 92.94 92 PHE A N 1
ATOM 754 C CA . PHE A 1 92 ? 0.217 4.780 -6.986 1.00 92.94 92 PHE A CA 1
ATOM 755 C C . PHE A 1 92 ? 1.690 4.399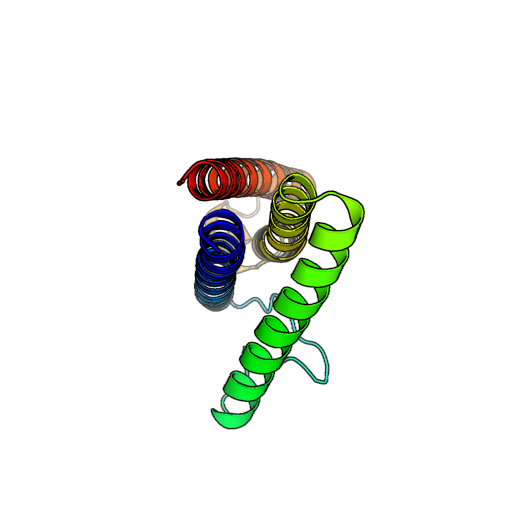 -7.041 1.00 92.94 92 PHE A C 1
ATOM 757 O O . PHE A 1 92 ? 2.244 4.296 -8.136 1.00 92.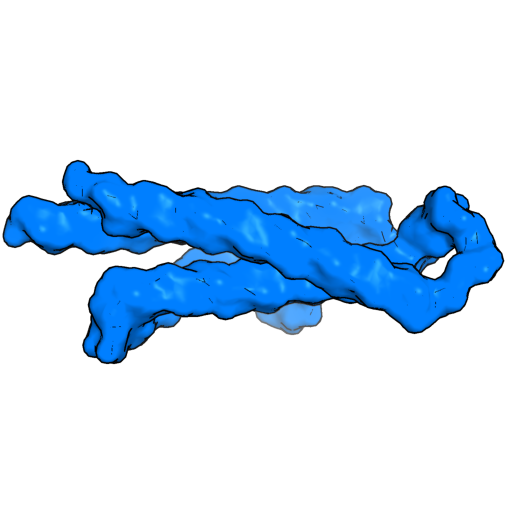94 92 PHE A O 1
ATOM 764 N N . GLU A 1 93 ? 2.312 4.145 -5.889 1.00 91.44 93 GLU A N 1
ATOM 765 C CA . GLU A 1 93 ? 3.723 3.765 -5.830 1.00 91.44 93 GLU A CA 1
ATOM 766 C C . GLU A 1 93 ? 3.986 2.494 -6.649 1.00 91.44 93 GLU A C 1
ATOM 768 O O . GLU A 1 93 ? 4.945 2.429 -7.424 1.00 91.44 93 GLU A O 1
ATOM 773 N N . LEU A 1 94 ? 3.101 1.496 -6.536 1.00 94.62 94 LEU A N 1
ATOM 774 C CA . LEU A 1 94 ? 3.166 0.278 -7.336 1.00 94.62 94 LEU A CA 1
ATOM 775 C C . LEU A 1 94 ? 3.077 0.586 -8.835 1.00 94.62 94 LEU A C 1
ATOM 777 O O . LEU A 1 94 ? 3.989 0.240 -9.586 1.00 94.62 94 LEU A O 1
ATOM 781 N N . PHE A 1 95 ? 1.995 1.222 -9.283 1.00 94.81 95 PHE A N 1
ATOM 782 C CA . PHE A 1 95 ? 1.714 1.383 -10.711 1.00 94.81 95 PHE A CA 1
ATOM 783 C C . PHE A 1 95 ? 2.711 2.326 -11.404 1.00 94.81 95 PHE A C 1
ATOM 785 O O . PHE A 1 95 ? 3.150 2.035 -12.518 1.00 94.81 95 PHE A O 1
ATOM 792 N N . ILE A 1 96 ? 3.176 3.388 -10.736 1.00 90.94 96 ILE A N 1
ATOM 793 C CA . ILE A 1 96 ? 4.244 4.255 -11.264 1.00 90.94 96 ILE A CA 1
ATOM 794 C C . ILE A 1 96 ? 5.538 3.455 -11.469 1.00 90.94 96 ILE A C 1
ATOM 796 O O . ILE A 1 96 ? 6.209 3.594 -12.498 1.00 90.94 96 ILE A O 1
ATOM 800 N N . LYS A 1 97 ? 5.895 2.582 -10.521 1.00 92.31 97 LYS A N 1
ATOM 801 C CA . LYS A 1 97 ? 7.081 1.723 -10.648 1.00 92.31 97 LYS A CA 1
ATOM 802 C C . LYS A 1 97 ? 6.912 0.657 -11.727 1.00 92.31 97 LYS A C 1
ATOM 804 O O . LYS A 1 97 ? 7.867 0.410 -12.464 1.00 92.31 97 LYS A O 1
ATOM 809 N N . ILE A 1 98 ? 5.716 0.084 -11.888 1.00 92.38 98 ILE A N 1
ATOM 810 C CA . ILE A 1 98 ? 5.417 -0.835 -12.999 1.00 92.38 98 ILE A CA 1
ATOM 811 C C . ILE A 1 98 ? 5.621 -0.125 -14.340 1.00 92.38 98 ILE A C 1
ATOM 813 O O . ILE A 1 98 ? 6.323 -0.666 -15.194 1.00 92.38 98 ILE A O 1
ATOM 817 N N . GLY A 1 99 ? 5.099 1.096 -14.506 1.00 90.50 99 GLY A N 1
ATOM 818 C CA . GLY A 1 99 ? 5.223 1.887 -15.741 1.00 90.50 99 GLY A CA 1
ATOM 819 C C . GLY A 1 99 ? 6.662 2.152 -16.196 1.00 90.50 99 GLY A C 1
ATOM 820 O O . GLY A 1 99 ? 6.918 2.353 -17.387 1.00 90.50 99 GLY A O 1
ATOM 821 N N . ASN A 1 100 ? 7.605 2.111 -15.252 1.00 89.06 100 ASN A N 1
ATOM 822 C CA . ASN A 1 100 ? 9.038 2.287 -15.482 1.00 89.06 100 ASN A CA 1
ATOM 823 C C . ASN A 1 100 ? 9.832 0.968 -15.476 1.00 89.06 100 ASN A C 1
ATOM 825 O O . ASN A 1 100 ? 11.045 0.978 -15.685 1.00 89.06 100 ASN A O 1
ATOM 829 N N . SER A 1 101 ? 9.183 -0.170 -15.227 1.00 90.94 101 SER A N 1
ATOM 830 C CA . SER A 1 101 ? 9.850 -1.470 -15.175 1.00 90.94 101 SER A CA 1
ATOM 831 C C . SER A 1 101 ? 10.220 -1.962 -16.577 1.00 90.94 101 SER A C 1
ATOM 833 O O . SER A 1 101 ? 9.438 -1.851 -17.522 1.00 90.94 101 SER A O 1
ATOM 835 N N . ARG A 1 102 ? 11.397 -2.587 -16.714 1.00 89.31 102 ARG A N 1
ATOM 836 C CA . ARG A 1 102 ? 11.838 -3.183 -17.992 1.00 89.31 102 ARG A CA 1
ATOM 837 C C . ARG A 1 102 ? 10.860 -4.235 -18.505 1.00 89.31 102 ARG A C 1
ATOM 839 O O . ARG A 1 102 ? 10.649 -4.342 -19.706 1.00 89.31 102 ARG A O 1
ATOM 846 N N . ARG A 1 103 ? 10.253 -4.998 -17.590 1.00 88.12 103 ARG A N 1
ATOM 847 C CA . ARG A 1 103 ? 9.291 -6.049 -17.932 1.00 88.12 103 ARG A CA 1
ATOM 848 C C . ARG A 1 103 ? 8.032 -5.467 -18.572 1.00 88.12 103 ARG A C 1
ATOM 850 O O . ARG A 1 103 ? 7.580 -5.994 -19.578 1.00 88.12 103 ARG A O 1
ATOM 857 N N . PHE A 1 104 ? 7.512 -4.365 -18.031 1.00 88.38 104 PHE A N 1
ATOM 858 C CA . PHE A 1 104 ? 6.359 -3.683 -18.614 1.00 88.38 104 PHE A CA 1
ATOM 859 C C . PHE A 1 104 ? 6.685 -3.032 -19.964 1.00 88.38 104 PHE A C 1
ATOM 861 O O . PHE A 1 104 ? 5.899 -3.146 -20.899 1.00 88.38 104 PHE A O 1
ATOM 868 N N . ILE A 1 105 ? 7.865 -2.412 -20.090 1.00 88.75 105 ILE A N 1
ATOM 869 C CA . ILE A 1 105 ? 8.343 -1.851 -21.365 1.00 88.75 105 ILE A CA 1
ATOM 870 C C . ILE A 1 105 ? 8.419 -2.948 -22.437 1.00 88.75 105 ILE A C 1
ATOM 872 O O . ILE A 1 105 ? 7.859 -2.787 -23.516 1.00 88.75 105 ILE A O 1
ATOM 876 N N . GLY A 1 106 ? 9.009 -4.101 -22.106 1.00 85.56 106 GLY A N 1
ATOM 877 C CA . GLY A 1 106 ? 9.099 -5.237 -23.025 1.00 85.56 106 GLY A CA 1
ATOM 878 C C . GLY A 1 106 ? 7.748 -5.847 -23.420 1.00 85.56 106 GLY A C 1
ATOM 879 O O . GLY A 1 106 ? 7.654 -6.455 -24.478 1.00 85.56 106 GLY A O 1
ATOM 880 N N . TRP A 1 107 ? 6.699 -5.688 -22.606 1.00 85.44 107 TRP A N 1
ATOM 881 C CA . TRP A 1 107 ? 5.346 -6.155 -22.943 1.00 85.44 107 TRP A CA 1
ATOM 882 C C . TRP A 1 107 ? 4.600 -5.223 -23.896 1.00 85.44 107 TRP A C 1
ATOM 884 O O . TRP A 1 107 ? 3.873 -5.701 -24.760 1.00 85.44 107 TRP A O 1
ATOM 894 N N . LEU A 1 108 ? 4.758 -3.909 -23.736 1.00 82.12 108 LEU A N 1
ATOM 895 C CA . LEU A 1 108 ? 4.122 -2.923 -24.615 1.00 82.12 108 LEU A CA 1
ATOM 896 C C . LEU A 1 108 ? 4.867 -2.730 -25.942 1.00 82.12 108 LEU A C 1
ATOM 898 O O . LEU A 1 108 ? 4.282 -2.227 -26.899 1.00 82.12 108 LEU A O 1
ATOM 902 N N . GLY A 1 109 ? 6.145 -3.110 -25.987 1.00 72.62 109 GLY A N 1
ATOM 903 C CA . GLY A 1 109 ? 7.058 -2.776 -27.071 1.00 72.62 109 GLY A CA 1
ATOM 904 C C . GLY A 1 109 ? 7.706 -1.402 -26.869 1.00 72.62 109 GLY A C 1
ATOM 905 O O . GLY A 1 109 ? 7.135 -0.493 -26.260 1.00 72.62 109 GLY A O 1
ATOM 906 N N . ASP A 1 110 ? 8.916 -1.239 -27.403 1.00 72.19 110 ASP A N 1
ATOM 907 C CA . ASP A 1 110 ? 9.768 -0.061 -27.168 1.00 72.19 110 ASP A CA 1
ATOM 908 C C . ASP A 1 110 ? 9.215 1.251 -27.761 1.00 72.19 110 ASP A C 1
ATOM 910 O O . ASP A 1 110 ? 9.729 2.329 -27.470 1.00 72.19 110 ASP A O 1
ATOM 914 N N . GLY A 1 111 ? 8.153 1.180 -28.572 1.00 74.31 111 GLY A N 1
ATOM 915 C CA . GLY A 1 111 ? 7.566 2.327 -29.272 1.00 74.31 111 GLY A CA 1
ATOM 916 C C . GLY A 1 111 ? 6.682 3.242 -28.418 1.00 74.31 111 GLY A C 1
ATOM 917 O O . GLY A 1 111 ? 6.326 4.326 -28.876 1.00 74.31 111 GLY A O 1
ATOM 918 N N . LEU A 1 112 ? 6.308 2.841 -27.196 1.00 83.06 112 LEU A N 1
ATOM 919 C CA . LEU A 1 112 ? 5.469 3.677 -26.333 1.00 83.06 112 LEU A CA 1
ATOM 920 C C . LEU A 1 112 ? 6.323 4.640 -25.502 1.00 83.06 112 LEU A C 1
ATOM 922 O O . LEU A 1 112 ? 7.170 4.187 -24.738 1.00 83.06 112 LEU A O 1
ATOM 926 N N . ASP A 1 113 ? 6.072 5.949 -25.569 1.00 87.25 113 ASP A N 1
ATOM 927 C CA . ASP A 1 113 ? 6.809 6.920 -24.750 1.00 87.25 113 ASP A CA 1
ATOM 928 C C . ASP A 1 113 ? 6.552 6.728 -23.237 1.00 87.25 113 ASP A C 1
ATOM 930 O O . ASP A 1 113 ? 5.480 6.300 -22.793 1.00 87.25 113 ASP A O 1
ATOM 934 N N . LYS A 1 114 ? 7.549 7.083 -22.418 1.00 86.56 114 LYS A N 1
ATOM 935 C CA . LYS A 1 114 ? 7.495 7.025 -20.951 1.00 86.56 114 LYS A CA 1
ATOM 936 C C . LYS A 1 114 ? 6.311 7.806 -20.384 1.00 86.56 114 LYS A C 1
ATOM 938 O O . LYS A 1 114 ? 5.698 7.353 -19.411 1.00 86.56 114 LYS A O 1
ATOM 943 N N . THR A 1 115 ? 5.986 8.954 -20.973 1.00 89.62 115 THR A N 1
ATOM 944 C CA . THR A 1 115 ? 4.867 9.797 -20.537 1.00 89.62 115 THR A CA 1
ATOM 945 C C . THR A 1 115 ? 3.547 9.049 -20.679 1.00 89.62 115 THR A C 1
ATOM 947 O O . THR A 1 115 ? 2.778 8.962 -19.723 1.00 89.62 115 THR A O 1
ATOM 950 N N . LEU A 1 116 ? 3.328 8.417 -21.836 1.00 89.62 116 LEU A N 1
ATOM 951 C CA . LEU A 1 116 ? 2.108 7.664 -22.112 1.00 89.62 116 LEU A CA 1
ATOM 952 C C . LEU A 1 116 ? 1.997 6.422 -21.218 1.00 89.62 116 LEU A C 1
ATOM 954 O O . LEU A 1 116 ? 0.938 6.180 -20.646 1.00 89.62 116 LEU A O 1
ATOM 958 N N . ARG A 1 117 ? 3.099 5.689 -20.996 1.00 90.38 117 ARG A N 1
ATOM 959 C CA . ARG A 1 117 ? 3.129 4.566 -20.035 1.00 90.38 117 ARG A CA 1
ATOM 960 C C . ARG A 1 117 ? 2.750 5.002 -18.622 1.00 90.38 117 ARG A C 1
ATOM 962 O O . ARG A 1 117 ? 1.977 4.320 -17.952 1.00 90.38 117 ARG A O 1
ATOM 969 N N . SER A 1 118 ? 3.286 6.135 -18.173 1.00 89.00 118 SER A N 1
ATOM 970 C CA . SER A 1 118 ? 3.008 6.674 -16.836 1.00 89.00 118 SER A CA 1
ATOM 971 C C . SER A 1 118 ? 1.550 7.122 -16.716 1.00 89.00 118 SER A C 1
ATOM 973 O O . SER A 1 118 ? 0.910 6.856 -15.703 1.00 89.00 118 SER A O 1
ATOM 975 N N . PHE A 1 119 ? 0.998 7.725 -17.772 1.00 90.94 119 PHE A N 1
ATOM 976 C CA . PHE A 1 119 ? -0.409 8.110 -17.845 1.00 90.94 119 PHE A CA 1
ATOM 977 C C . PHE A 1 119 ? -1.357 6.900 -17.834 1.00 90.94 119 PHE A C 1
ATOM 979 O O . PHE A 1 119 ? -2.331 6.890 -17.085 1.00 90.94 119 PHE A O 1
ATOM 986 N N . MET A 1 120 ? -1.048 5.839 -18.587 1.00 92.00 120 MET A N 1
ATOM 987 C CA . MET A 1 120 ? -1.817 4.587 -18.547 1.00 92.00 120 MET A CA 1
ATOM 988 C C . MET A 1 120 ? -1.825 3.982 -17.140 1.00 92.00 120 MET A C 1
ATOM 990 O O . MET A 1 120 ? -2.880 3.625 -16.621 1.00 92.00 120 MET A O 1
ATOM 994 N N . MET A 1 121 ? -0.656 3.910 -16.500 1.00 94.31 121 MET A N 1
ATOM 995 C CA . MET A 1 121 ? -0.523 3.410 -15.130 1.00 94.31 121 MET A CA 1
ATOM 996 C C . MET A 1 121 ? -1.292 4.264 -14.123 1.00 94.31 121 MET A C 1
ATOM 998 O O . MET A 1 121 ? -1.939 3.721 -13.231 1.00 94.31 121 MET A O 1
ATOM 1002 N N . PHE A 1 122 ? -1.288 5.584 -14.302 1.00 93.62 122 PHE A N 1
ATOM 1003 C CA . PHE A 1 122 ? -2.089 6.505 -13.507 1.00 93.62 122 PHE A CA 1
ATOM 1004 C C . PHE A 1 122 ? -3.594 6.225 -13.652 1.00 93.62 122 PHE A C 1
ATOM 1006 O O . PHE A 1 122 ? -4.280 6.050 -12.646 1.00 93.62 122 PHE A O 1
ATOM 1013 N N . ILE A 1 123 ? -4.112 6.070 -14.875 1.00 95.31 123 ILE A N 1
ATOM 1014 C CA . ILE A 1 123 ? -5.528 5.725 -15.094 1.00 95.31 123 ILE A CA 1
ATOM 1015 C C . ILE A 1 123 ? -5.881 4.389 -14.432 1.00 95.31 123 ILE A C 1
ATOM 1017 O O . ILE A 1 123 ? -6.894 4.292 -13.736 1.00 95.31 123 ILE A O 1
ATOM 1021 N N . ILE A 1 124 ? -5.054 3.357 -14.618 1.00 95.38 124 ILE A N 1
ATOM 1022 C CA . ILE A 1 124 ? -5.295 2.039 -14.017 1.00 95.38 124 ILE A CA 1
ATOM 1023 C C . ILE A 1 124 ? -5.307 2.150 -12.488 1.00 95.38 124 ILE A C 1
ATOM 1025 O O . ILE A 1 124 ? -6.225 1.643 -11.844 1.00 95.38 124 ILE A O 1
ATOM 1029 N N . SER A 1 125 ? -4.343 2.867 -11.908 1.00 96.38 125 SER A N 1
ATOM 1030 C CA . SER A 1 125 ? -4.268 3.059 -10.459 1.00 96.38 125 SER A CA 1
ATOM 1031 C C . SER A 1 125 ? -5.514 3.747 -9.893 1.00 96.38 125 SER A C 1
ATOM 1033 O O . SER A 1 125 ? -6.056 3.275 -8.897 1.00 96.38 125 SER A O 1
ATOM 1035 N N . LEU A 1 126 ? -6.042 4.780 -10.562 1.00 96.12 126 LEU A N 1
ATOM 1036 C CA . LEU A 1 126 ? -7.270 5.458 -10.139 1.00 96.12 126 LEU A CA 1
ATOM 1037 C C . LEU A 1 126 ? -8.484 4.527 -10.156 1.00 96.12 126 LEU A C 1
ATOM 1039 O O . LEU A 1 126 ? -9.290 4.566 -9.230 1.00 96.12 126 LEU A O 1
ATOM 1043 N N . ASN A 1 127 ? -8.603 3.666 -11.170 1.00 97.31 127 ASN A N 1
ATOM 1044 C CA . ASN A 1 127 ? -9.694 2.691 -11.246 1.00 97.31 127 ASN A CA 1
ATOM 1045 C C . ASN A 1 127 ? -9.624 1.671 -10.103 1.00 97.31 127 ASN A C 1
ATOM 1047 O O . ASN A 1 127 ? -10.639 1.374 -9.475 1.00 97.31 127 ASN A O 1
ATOM 1051 N N . VAL A 1 128 ? -8.424 1.172 -9.794 1.00 97.00 128 VAL A N 1
ATOM 1052 C CA . VAL A 1 128 ? -8.214 0.253 -8.666 1.00 97.00 128 VAL A CA 1
ATOM 1053 C C . VAL A 1 128 ? -8.552 0.937 -7.341 1.00 97.00 128 VAL A C 1
ATOM 1055 O O . VAL A 1 128 ? -9.273 0.367 -6.526 1.00 97.00 128 VAL A O 1
ATOM 1058 N N . ILE A 1 129 ? -8.089 2.173 -7.136 1.00 97.19 129 ILE A N 1
ATOM 1059 C CA . ILE A 1 129 ? -8.370 2.940 -5.916 1.00 97.19 129 ILE A CA 1
ATOM 1060 C C . ILE A 1 129 ? -9.870 3.196 -5.774 1.00 97.19 129 ILE A C 1
ATOM 1062 O O . ILE A 1 129 ? -10.411 2.985 -4.693 1.00 97.19 129 ILE A O 1
ATOM 1066 N N . TYR A 1 130 ? -10.554 3.588 -6.852 1.00 96.38 130 TYR A N 1
ATOM 1067 C CA . TYR A 1 130 ? -12.005 3.774 -6.854 1.00 96.38 130 TYR A CA 1
ATOM 1068 C C . TYR A 1 130 ? -12.750 2.489 -6.475 1.00 96.38 130 TYR A C 1
ATOM 1070 O O . TYR A 1 130 ? -13.678 2.511 -5.668 1.00 96.38 130 TYR A O 1
ATOM 1078 N N . PHE A 1 131 ? -12.335 1.348 -7.025 1.00 96.75 131 PHE A N 1
ATOM 1079 C CA . PHE A 1 131 ? -12.931 0.066 -6.670 1.00 96.75 131 PHE A CA 1
ATOM 1080 C C . PHE A 1 131 ? -12.728 -0.262 -5.182 1.00 96.75 131 PHE A C 1
ATOM 1082 O O . PHE A 1 131 ? -13.684 -0.616 -4.491 1.00 96.75 131 PHE A O 1
ATOM 1089 N N . LEU A 1 132 ? -11.511 -0.081 -4.663 1.00 96.75 132 LEU A N 1
ATOM 1090 C CA . LEU A 1 132 ? -11.197 -0.338 -3.256 1.00 96.75 132 LEU A CA 1
ATOM 1091 C C . LEU A 1 132 ? -11.967 0.589 -2.307 1.00 96.75 132 LEU A C 1
ATOM 1093 O O . LEU A 1 132 ? -12.508 0.117 -1.308 1.00 96.75 132 LEU A O 1
ATOM 1097 N N . THR A 1 133 ? -12.101 1.879 -2.628 1.00 94.88 133 THR A N 1
ATOM 1098 C CA . THR A 1 133 ? -12.881 2.811 -1.799 1.00 94.88 133 THR A CA 1
ATOM 1099 C C . THR A 1 133 ? -14.368 2.482 -1.796 1.00 94.88 133 THR A C 1
ATOM 1101 O O . THR A 1 133 ? -15.010 2.611 -0.756 1.00 94.88 133 THR A O 1
ATOM 1104 N N . ARG A 1 134 ? -14.927 1.972 -2.902 1.00 94.94 134 ARG A N 1
ATOM 1105 C CA . ARG A 1 134 ? -16.311 1.466 -2.928 1.00 94.94 134 ARG A CA 1
ATOM 1106 C C . ARG A 1 134 ? -16.505 0.267 -2.002 1.00 94.94 134 ARG A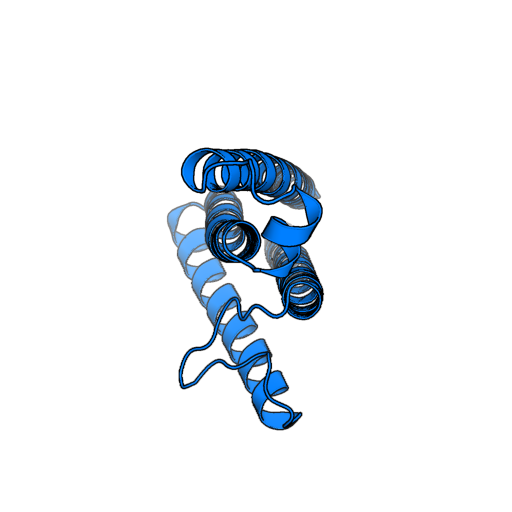 C 1
ATOM 1108 O O . ARG A 1 134 ? -17.547 0.175 -1.347 1.00 94.94 134 ARG A O 1
ATOM 1115 N N . ILE A 1 135 ? -15.517 -0.623 -1.905 1.00 93.69 135 ILE A N 1
ATOM 1116 C CA . ILE A 1 135 ? -15.556 -1.728 -0.938 1.00 93.69 135 ILE A CA 1
ATOM 1117 C C . ILE A 1 135 ? -15.477 -1.180 0.489 1.00 93.69 135 ILE A C 1
ATOM 1119 O O . ILE A 1 135 ? -16.304 -1.556 1.318 1.00 93.69 135 ILE A O 1
ATOM 1123 N N . THR A 1 136 ? -14.549 -0.258 0.773 1.00 92.94 136 THR A N 1
ATOM 1124 C CA . THR A 1 136 ? -14.450 0.390 2.090 1.00 92.94 136 THR A CA 1
ATOM 1125 C C . THR A 1 136 ? -15.775 1.031 2.488 1.00 92.94 136 THR A C 1
ATOM 1127 O O . THR A 1 136 ? -16.290 0.732 3.558 1.00 92.94 136 THR A O 1
ATOM 1130 N N . HIS A 1 137 ? -16.380 1.840 1.620 1.00 91.94 137 HIS A N 1
ATOM 1131 C CA . HIS A 1 137 ? -17.680 2.453 1.886 1.00 91.94 137 HIS A CA 1
ATOM 1132 C C . HIS A 1 137 ? -18.761 1.401 2.180 1.00 91.94 137 HIS A C 1
ATOM 1134 O O . HIS A 1 137 ? -19.555 1.563 3.101 1.00 91.94 137 HIS A O 1
ATOM 1140 N N . SER A 1 138 ? -18.774 0.291 1.435 1.00 90.56 138 SER A N 1
ATOM 1141 C CA . SER A 1 138 ? -19.727 -0.802 1.666 1.00 90.56 138 SER A CA 1
ATOM 1142 C C . SER A 1 138 ? -19.538 -1.457 3.036 1.00 90.56 138 SER A C 1
ATOM 1144 O O . SER A 1 138 ? -20.529 -1.732 3.700 1.00 90.56 138 SER A O 1
ATOM 1146 N N . ILE A 1 139 ? -18.292 -1.647 3.488 1.00 87.88 139 ILE A N 1
ATOM 1147 C CA . ILE A 1 139 ? -17.983 -2.140 4.840 1.00 87.88 139 ILE A CA 1
ATOM 1148 C C . ILE A 1 139 ? -18.503 -1.185 5.904 1.00 87.88 139 ILE A C 1
ATOM 1150 O O . ILE A 1 139 ? -19.137 -1.623 6.855 1.00 87.88 139 ILE A O 1
ATOM 1154 N N . LEU A 1 140 ? -18.272 0.117 5.734 1.00 87.25 140 LEU A N 1
ATOM 1155 C CA . LEU A 1 140 ? -18.671 1.120 6.722 1.00 87.25 140 LEU A CA 1
ATOM 1156 C C . LEU A 1 140 ? -20.195 1.245 6.876 1.00 87.25 140 LEU A C 1
ATOM 1158 O O . LEU A 1 140 ? -20.661 1.747 7.897 1.00 87.25 140 LEU A O 1
ATOM 1162 N N . LEU A 1 141 ? -20.967 0.782 5.888 1.00 84.81 141 LEU A N 1
ATOM 1163 C CA . LEU A 1 141 ? -22.429 0.716 5.947 1.00 84.81 141 LEU A CA 1
ATOM 1164 C C . LEU A 1 141 ? -22.968 -0.548 6.634 1.00 84.81 141 LEU A C 1
ATOM 1166 O O . LEU A 1 141 ? -24.170 -0.603 6.910 1.00 84.81 141 LEU A O 1
ATOM 1170 N N . ILE A 1 142 ? -22.128 -1.554 6.897 1.00 77.06 142 ILE A N 1
ATOM 1171 C CA . ILE A 1 142 ? -22.531 -2.759 7.629 1.00 77.06 142 ILE A CA 1
ATOM 1172 C C . ILE A 1 142 ? -22.817 -2.345 9.080 1.00 77.06 142 ILE A C 1
ATOM 1174 O O . ILE A 1 142 ? -21.943 -1.816 9.770 1.00 77.06 142 ILE A O 1
ATOM 1178 N N . LYS A 1 143 ? -24.069 -2.530 9.510 1.00 58.66 143 LYS A N 1
ATOM 1179 C CA . LYS A 1 143 ? -24.552 -2.198 10.858 1.00 58.66 143 LYS A CA 1
ATOM 1180 C C . LYS A 1 143 ? -24.355 -3.350 11.829 1.00 58.66 143 LYS A C 1
ATOM 1182 O O . LYS A 1 143 ? -24.663 -4.494 11.430 1.00 58.66 143 LYS A O 1
#

Foldseek 3Di:
DVVVVLLVQLLVVLLVLLVVLLVVLVVVCVVLVHALDDDVQADCPDPDPVSNVSNVVVVSVVSVVQSVVQCVVPNLVSNLVSSLVSLCSSQLSSLQRSLVGPVNCVVVDVPDDSVVSNVVSVVVSVVVSVVSSVVSVVSSPPD